Protein AF-A0A379Y8V7-F1 (afdb_monomer_lite)

Secondary structure (DSSP, 8-state):
-EEEEEES-BSS-HHHHHHHHHHHHHHHTT-EEEEEESSS-B-SPPPTT-EEEE-------TT--

Organism: Serratia marcescens (NCBI:txid615)

Structure (mmCIF, N/CA/C/O backbone):
data_AF-A0A379Y8V7-F1
#
_entry.id   AF-A0A379Y8V7-F1
#
loop_
_atom_site.group_PDB
_atom_site.id
_atom_site.type_symbol
_atom_site.label_atom_id
_atom_site.label_alt_id
_atom_site.label_comp_id
_atom_site.label_asym_id
_atom_site.label_entity_id
_atom_site.label_seq_id
_atom_site.pdbx_PDB_ins_code
_atom_site.Cartn_x
_atom_site.Cartn_y
_atom_site.Cartn_z
_atom_site.occupancy
_ato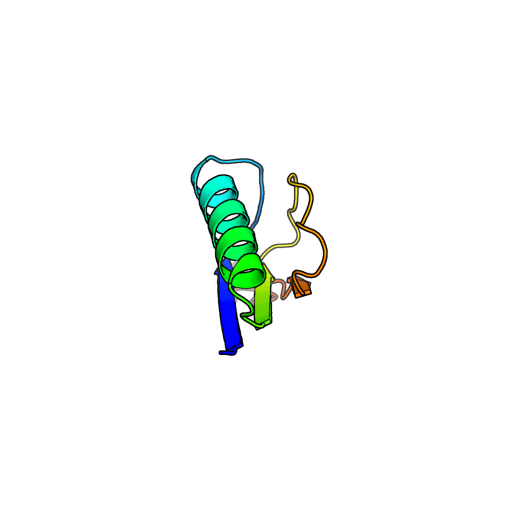m_site.B_iso_or_equiv
_atom_site.auth_seq_id
_atom_site.auth_comp_id
_atom_site.auth_asym_id
_atom_site.auth_atom_id
_atom_site.pdbx_PDB_model_num
ATOM 1 N N . MET A 1 1 ? -18.117 1.111 4.449 1.00 95.12 1 MET A N 1
ATOM 2 C CA . MET A 1 1 ? -18.169 1.033 2.968 1.00 95.12 1 MET A CA 1
ATOM 3 C C . MET A 1 1 ? -17.074 0.083 2.507 1.00 95.12 1 MET A C 1
ATOM 5 O O . MET A 1 1 ? -16.172 -0.165 3.299 1.00 95.12 1 MET A O 1
ATOM 9 N N . ARG A 1 2 ? -17.160 -0.455 1.286 1.00 96.62 2 ARG A N 1
ATOM 10 C CA . ARG A 1 2 ? -16.075 -1.239 0.676 1.00 96.62 2 ARG A CA 1
ATOM 11 C C . ARG A 1 2 ? -15.295 -0.348 -0.277 1.00 96.62 2 ARG A C 1
ATOM 13 O O . ARG A 1 2 ? -15.913 0.301 -1.118 1.00 96.62 2 ARG A O 1
ATOM 20 N N . ILE A 1 3 ? -13.981 -0.298 -0.114 1.00 97.38 3 ILE A N 1
ATOM 21 C CA . ILE A 1 3 ? -13.085 0.561 -0.885 1.00 97.38 3 ILE A CA 1
ATOM 22 C C . ILE A 1 3 ? -12.035 -0.326 -1.541 1.00 97.38 3 ILE A C 1
ATOM 24 O O . ILE A 1 3 ? -11.330 -1.070 -0.865 1.00 97.38 3 ILE A O 1
ATOM 28 N N . LEU A 1 4 ? -11.938 -0.227 -2.864 1.00 97.38 4 LEU A N 1
ATOM 29 C CA . LEU A 1 4 ? -10.907 -0.889 -3.647 1.00 97.38 4 LEU A CA 1
ATOM 30 C C . LEU A 1 4 ? -9.893 0.148 -4.121 1.00 97.38 4 LEU A C 1
ATOM 32 O O . LEU A 1 4 ? -10.251 1.098 -4.815 1.00 97.38 4 LEU A O 1
ATOM 36 N N . MET A 1 5 ? -8.632 -0.071 -3.774 1.00 96.31 5 MET A N 1
ATOM 37 C CA . MET A 1 5 ? -7.493 0.706 -4.243 1.00 96.31 5 MET A CA 1
ATOM 38 C C . MET A 1 5 ? -6.719 -0.133 -5.257 1.00 96.31 5 MET A C 1
ATOM 40 O O . MET A 1 5 ? -6.429 -1.298 -4.996 1.00 96.31 5 MET A O 1
ATOM 44 N N . ILE A 1 6 ? -6.379 0.445 -6.408 1.00 95.44 6 ILE A N 1
ATOM 45 C CA . ILE A 1 6 ? -5.562 -0.216 -7.431 1.00 95.44 6 ILE A CA 1
ATOM 46 C C . ILE A 1 6 ? -4.298 0.611 -7.630 1.00 95.44 6 ILE A C 1
ATOM 48 O O . ILE A 1 6 ? -4.375 1.824 -7.834 1.00 95.44 6 ILE A O 1
ATOM 52 N N . ILE A 1 7 ? -3.144 -0.045 -7.566 1.00 94.56 7 ILE A N 1
ATOM 53 C CA . ILE A 1 7 ? -1.838 0.56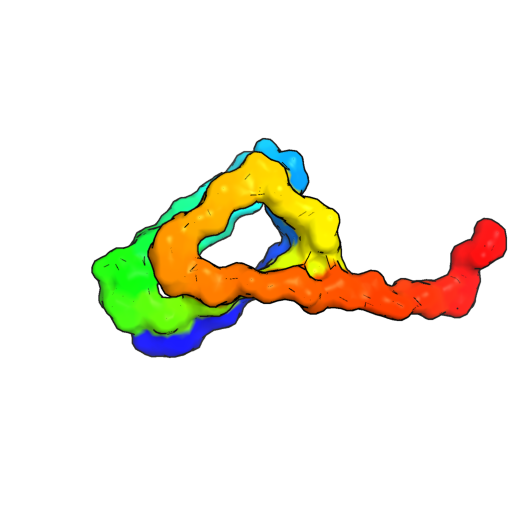7 -7.784 1.00 94.56 7 ILE A CA 1
ATOM 54 C C . ILE A 1 7 ? -0.997 -0.296 -8.719 1.00 94.56 7 ILE A C 1
ATOM 56 O O . ILE A 1 7 ? -1.166 -1.507 -8.809 1.00 94.56 7 ILE A O 1
ATOM 60 N N . ASP A 1 8 ? -0.065 0.333 -9.422 1.00 92.44 8 ASP A N 1
ATOM 61 C CA . ASP A 1 8 ? 0.846 -0.364 -10.323 1.00 92.44 8 ASP A CA 1
ATOM 62 C C . ASP A 1 8 ? 1.901 -1.210 -9.576 1.00 92.44 8 ASP A C 1
ATOM 64 O O . ASP A 1 8 ? 2.381 -2.212 -10.088 1.00 92.44 8 ASP A O 1
ATOM 68 N N . GLY A 1 9 ? 2.266 -0.835 -8.350 1.00 93.06 9 GLY A N 1
ATOM 69 C CA . GLY A 1 9 ? 3.278 -1.514 -7.540 1.00 93.06 9 GLY A CA 1
ATOM 70 C C . GLY A 1 9 ? 3.616 -0.719 -6.285 1.00 93.06 9 GLY A C 1
ATOM 71 O O . GLY A 1 9 ? 3.242 0.447 -6.165 1.00 93.06 9 GLY A O 1
ATOM 72 N N . LEU A 1 10 ? 4.362 -1.329 -5.364 1.00 95.12 10 LEU A N 1
ATOM 73 C CA . LEU A 1 10 ? 4.857 -0.685 -4.145 1.00 95.12 10 LEU A CA 1
ATOM 74 C C . LEU A 1 10 ? 6.402 -0.706 -4.081 1.00 95.12 10 LEU A C 1
ATOM 76 O O . LEU A 1 10 ? 6.957 -1.270 -3.140 1.00 95.12 10 LEU A O 1
ATOM 80 N N . PRO A 1 11 ? 7.143 -0.119 -5.046 1.00 94.50 11 PRO A N 1
ATOM 81 C CA . PRO A 1 11 ? 8.609 -0.195 -5.086 1.00 94.50 11 PRO A CA 1
ATOM 82 C C . PRO A 1 11 ? 9.328 0.635 -4.012 1.00 94.50 11 PRO A C 1
ATOM 84 O O . PRO A 1 11 ? 10.534 0.463 -3.838 1.00 94.50 11 PRO A O 1
ATOM 87 N N . GLY A 1 12 ? 8.630 1.503 -3.274 1.00 92.50 12 GLY A N 1
ATOM 88 C CA . GLY A 1 12 ? 9.236 2.284 -2.189 1.00 92.50 12 GLY A CA 1
ATOM 89 C C . GLY A 1 12 ? 9.227 3.803 -2.386 1.00 92.50 12 GLY A C 1
ATOM 90 O O . GLY A 1 12 ? 9.982 4.495 -1.704 1.00 92.50 12 GLY A O 1
ATOM 91 N N . GLY A 1 13 ? 8.441 4.330 -3.331 1.00 92.81 13 GLY A N 1
ATOM 92 C CA . GLY A 1 13 ? 8.314 5.766 -3.564 1.00 92.81 13 GLY A CA 1
ATOM 93 C C . GLY A 1 13 ? 7.330 6.480 -2.626 1.00 92.81 13 GLY A C 1
ATOM 94 O O . GLY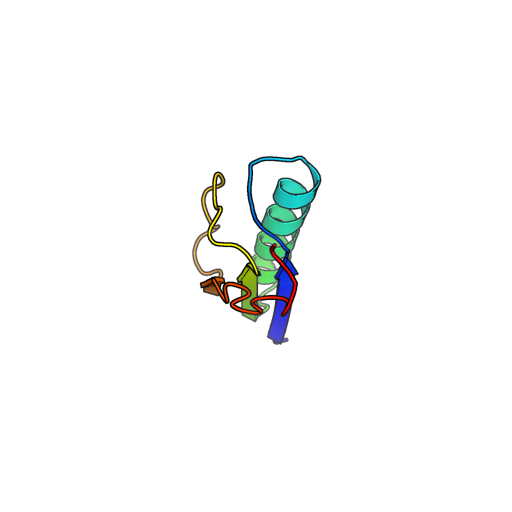 A 1 13 ? 6.634 5.893 -1.792 1.00 92.81 13 GLY A O 1
ATOM 95 N N . GLY A 1 14 ? 7.275 7.808 -2.760 1.00 93.50 14 GLY A N 1
ATOM 96 C CA . GLY A 1 14 ? 6.444 8.660 -1.906 1.00 93.50 14 GLY A CA 1
ATOM 97 C C . GLY A 1 14 ? 4.938 8.511 -2.141 1.00 93.50 14 GLY A C 1
ATOM 98 O O . GLY A 1 14 ? 4.168 8.584 -1.184 1.00 93.50 14 GLY A O 1
ATOM 99 N N . ALA A 1 15 ? 4.507 8.279 -3.383 1.00 91.00 15 ALA A N 1
ATOM 100 C CA . ALA A 1 15 ? 3.086 8.143 -3.711 1.00 91.00 15 ALA A CA 1
ATOM 101 C C . ALA A 1 15 ? 2.501 6.865 -3.092 1.00 91.00 15 ALA A C 1
ATOM 103 O O . ALA A 1 15 ? 1.413 6.862 -2.522 1.00 91.00 15 ALA A O 1
ATOM 104 N N . GLU A 1 16 ? 3.281 5.796 -3.123 1.00 93.62 16 GLU A N 1
ATOM 105 C CA . GLU A 1 16 ? 2.974 4.489 -2.563 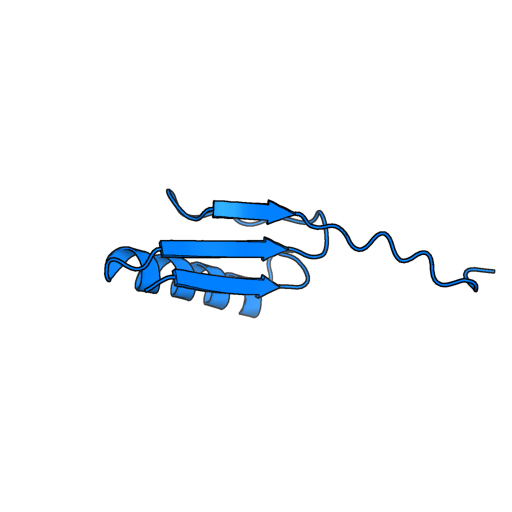1.00 93.62 16 GLU A CA 1
ATOM 106 C C . GLU A 1 16 ? 2.817 4.571 -1.043 1.00 93.62 16 GLU A C 1
ATOM 108 O O . GLU A 1 16 ? 1.860 4.037 -0.481 1.00 93.62 16 GLU A O 1
ATOM 113 N N . LYS A 1 17 ? 3.691 5.333 -0.371 1.00 95.19 17 LYS A N 1
ATOM 114 C CA . LYS A 1 17 ? 3.558 5.607 1.065 1.00 95.19 17 LYS A CA 1
ATOM 115 C C . LYS A 1 17 ? 2.250 6.337 1.394 1.00 95.19 17 LYS A C 1
ATOM 117 O O . LYS A 1 17 ? 1.605 6.015 2.396 1.00 95.19 17 LYS A O 1
ATOM 122 N N . VAL A 1 18 ? 1.846 7.305 0.568 1.00 95.81 18 VAL A N 1
ATOM 123 C CA . VAL A 1 18 ? 0.572 8.026 0.742 1.00 95.81 18 VAL A CA 1
ATOM 124 C C . VAL A 1 18 ? -0.612 7.076 0.579 1.00 95.81 18 VAL A C 1
ATOM 126 O O . VAL A 1 18 ? -1.521 7.107 1.406 1.00 95.81 18 VAL A O 1
ATOM 129 N N . VAL A 1 19 ? -0.582 6.187 -0.418 1.00 95.75 19 VAL A N 1
ATOM 130 C CA . VAL A 1 19 ? -1.634 5.177 -0.625 1.00 95.75 19 VAL A CA 1
ATOM 131 C C . VAL A 1 19 ? -1.778 4.266 0.593 1.00 95.75 19 VAL A C 1
ATOM 133 O O . VAL A 1 19 ? -2.894 4.078 1.073 1.00 95.75 19 VAL A O 1
ATOM 136 N N . LEU A 1 20 ? -0.675 3.757 1.150 1.00 97.06 20 LEU A N 1
ATOM 137 C CA . LEU A 1 20 ? -0.723 2.909 2.348 1.00 97.06 20 LEU A CA 1
ATOM 138 C C . LEU A 1 20 ? -1.256 3.664 3.572 1.00 97.06 20 LEU A C 1
ATOM 140 O O . LEU A 1 20 ? -2.069 3.127 4.324 1.00 97.06 20 LEU A O 1
ATOM 144 N N . THR A 1 21 ? -0.853 4.927 3.731 1.00 97.31 21 THR A N 1
ATOM 145 C CA . THR A 1 21 ? -1.358 5.804 4.800 1.00 97.31 21 THR A CA 1
ATOM 146 C C . THR A 1 21 ? -2.867 6.013 4.669 1.00 97.31 21 THR A C 1
ATOM 148 O O . THR A 1 21 ? -3.598 5.940 5.656 1.00 97.31 21 THR A O 1
ATOM 151 N N . LEU A 1 22 ? -3.352 6.226 3.444 1.00 97.06 22 LEU A N 1
ATOM 152 C CA . LEU A 1 22 ? -4.770 6.411 3.167 1.00 97.06 22 LEU A CA 1
ATOM 153 C C . LEU A 1 22 ? -5.572 5.134 3.441 1.00 97.06 22 LEU A C 1
ATOM 155 O O . LEU A 1 22 ? -6.611 5.203 4.093 1.00 97.06 22 LEU A O 1
ATOM 159 N N . CYS A 1 23 ? -5.064 3.975 3.008 1.00 97.25 23 CYS A N 1
ATOM 160 C CA . CYS A 1 23 ? -5.685 2.678 3.276 1.00 97.25 23 CYS A CA 1
ATOM 161 C C . CYS A 1 23 ? -5.848 2.449 4.783 1.00 97.25 23 CYS A C 1
ATOM 163 O O . CYS A 1 23 ? -6.935 2.105 5.247 1.00 97.25 23 CYS A O 1
ATOM 165 N N . GLN A 1 24 ? -4.790 2.710 5.556 1.00 97.38 24 GLN A N 1
ATOM 166 C CA . GLN A 1 24 ? -4.822 2.591 7.011 1.00 97.38 24 GLN A CA 1
ATOM 167 C C . GLN A 1 24 ? -5.832 3.559 7.643 1.00 97.38 24 GLN A C 1
ATOM 169 O O . GLN A 1 24 ? -6.617 3.153 8.498 1.00 97.38 24 GLN A O 1
ATOM 174 N N . GLY A 1 25 ? -5.855 4.824 7.213 1.00 97.38 25 GLY A N 1
ATOM 175 C CA . GLY A 1 25 ? -6.809 5.812 7.723 1.00 97.38 25 GLY A CA 1
ATOM 176 C C . GLY A 1 25 ? -8.265 5.432 7.439 1.00 97.38 25 GLY A C 1
ATOM 177 O O . GLY A 1 25 ? -9.116 5.546 8.318 1.00 97.38 25 GLY A O 1
ATOM 178 N N . MET A 1 26 ? -8.556 4.920 6.240 1.00 96.88 26 MET A N 1
ATOM 179 C CA . MET A 1 26 ? -9.891 4.437 5.869 1.00 96.88 26 MET A CA 1
ATOM 180 C C . MET A 1 26 ? -10.309 3.218 6.696 1.00 96.88 26 MET A C 1
ATOM 182 O O . MET A 1 26 ? -11.442 3.149 7.171 1.00 96.88 26 MET A O 1
ATOM 186 N N . GLN A 1 27 ? -9.390 2.281 6.922 1.00 96.62 27 GLN A N 1
ATOM 187 C CA . GLN A 1 27 ? -9.643 1.118 7.766 1.00 96.62 27 GLN A CA 1
ATOM 188 C C . GLN A 1 27 ? -9.940 1.523 9.219 1.00 96.62 27 GLN A C 1
ATOM 190 O O . GLN A 1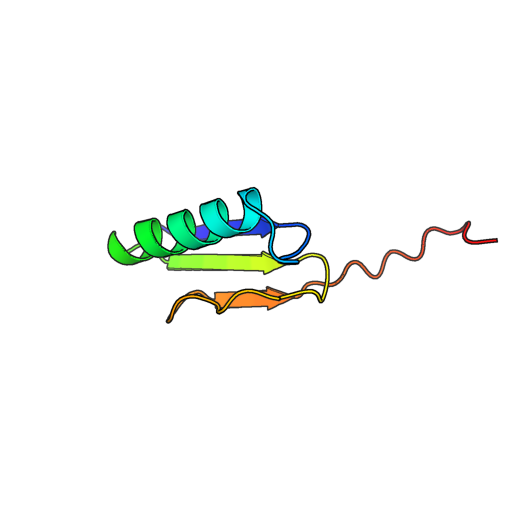 27 ? -10.895 1.029 9.815 1.00 96.62 27 GLN A O 1
ATOM 195 N N . GLN A 1 28 ? -9.180 2.471 9.777 1.00 96.56 28 GLN A N 1
ATOM 196 C CA . GLN A 1 28 ? -9.411 3.008 11.125 1.00 96.56 28 GLN A CA 1
ATOM 197 C C . GLN A 1 28 ? -10.777 3.694 11.273 1.00 96.56 28 GLN A C 1
ATOM 199 O O . GLN A 1 28 ? -11.324 3.740 12.372 1.00 96.56 28 GLN A O 1
ATOM 204 N N . GLN A 1 29 ? -11.358 4.180 10.175 1.00 97.00 29 GLN A N 1
ATOM 205 C CA . GLN A 1 29 ? -12.720 4.723 10.133 1.00 97.00 29 GLN A CA 1
ATOM 206 C C . GLN A 1 29 ? -13.805 3.638 9.975 1.00 97.00 29 GLN A C 1
ATOM 208 O O . GLN A 1 29 ? -14.985 3.953 9.821 1.00 97.00 29 GLN A O 1
ATOM 213 N N . GLY A 1 30 ? -13.435 2.354 10.015 1.00 96.88 30 GLY A N 1
ATOM 214 C CA . GLY A 1 30 ? -14.361 1.226 9.905 1.00 96.88 30 GLY A CA 1
ATOM 215 C C . GLY A 1 30 ? -14.745 0.883 8.465 1.00 96.88 30 GLY A C 1
ATOM 216 O O . GLY A 1 30 ? -15.813 0.315 8.223 1.00 96.88 30 GLY A O 1
ATOM 217 N N . HIS A 1 31 ? -13.929 1.268 7.482 1.00 97.06 31 HIS A N 1
ATOM 218 C CA . HIS A 1 31 ? -14.106 0.821 6.103 1.00 97.06 31 HIS A CA 1
ATOM 219 C C . HIS A 1 31 ? -13.379 -0.498 5.846 1.00 97.06 31 HIS A C 1
ATOM 221 O O . HIS A 1 31 ? -12.331 -0.777 6.421 1.00 97.06 31 HIS A O 1
ATOM 227 N N . ASP A 1 32 ? -13.955 -1.293 4.953 1.00 96.69 32 ASP A N 1
ATOM 228 C CA . ASP A 1 32 ? -13.360 -2.520 4.437 1.00 96.69 32 ASP A CA 1
ATOM 229 C C . ASP A 1 32 ? -12.525 -2.146 3.205 1.00 96.69 32 ASP A C 1
ATOM 231 O O . ASP A 1 32 ? -13.068 -1.575 2.252 1.00 96.69 32 ASP A O 1
ATOM 235 N N . VAL A 1 33 ? -11.210 -2.360 3.268 1.00 97.69 33 VAL A N 1
ATOM 236 C CA . VAL A 1 33 ? -10.242 -1.828 2.297 1.00 97.69 33 VAL A CA 1
ATOM 237 C C . VAL A 1 33 ? -9.433 -2.966 1.684 1.00 97.69 33 VAL A C 1
ATOM 239 O O . VAL A 1 33 ? -8.679 -3.646 2.384 1.00 97.69 33 VAL A O 1
ATOM 242 N N . SER A 1 34 ? -9.530 -3.101 0.361 1.00 97.81 34 SER A N 1
ATOM 243 C CA . SER A 1 34 ? -8.680 -3.987 -0.439 1.00 97.81 34 SER A CA 1
ATOM 244 C C . SER A 1 34 ? -7.703 -3.166 -1.279 1.00 97.81 34 SER A C 1
ATOM 246 O O . SER A 1 34 ? -8.072 -2.140 -1.858 1.00 97.81 34 SER A O 1
ATOM 248 N N . LEU A 1 35 ? -6.461 -3.634 -1.376 1.00 97.62 35 LEU A N 1
ATOM 249 C CA . LEU A 1 35 ? -5.400 -3.037 -2.179 1.00 97.62 35 LEU A CA 1
ATOM 250 C C . LEU A 1 35 ? -4.912 -4.050 -3.216 1.00 97.62 35 LEU A C 1
ATOM 252 O O . LEU A 1 35 ? -4.321 -5.069 -2.867 1.00 97.62 35 LEU A O 1
ATOM 256 N N . ILE A 1 36 ? -5.126 -3.752 -4.495 1.00 97.00 36 ILE A N 1
ATOM 257 C CA . ILE A 1 36 ? -4.635 -4.562 -5.610 1.00 97.00 36 ILE A CA 1
ATOM 258 C C . ILE A 1 36 ? -3.392 -3.910 -6.213 1.00 97.00 36 ILE A C 1
ATOM 260 O O . ILE A 1 36 ? -3.429 -2.745 -6.608 1.00 97.00 36 ILE A O 1
ATOM 264 N N . SER A 1 37 ? -2.312 -4.682 -6.327 1.00 94.94 37 SER A N 1
ATOM 265 C CA . SER A 1 37 ? -1.105 -4.315 -7.071 1.00 94.94 37 SER A CA 1
ATOM 266 C C . SER A 1 37 ? -1.061 -5.011 -8.432 1.00 94.94 37 SER A C 1
ATOM 268 O O . SER A 1 37 ? -1.250 -6.225 -8.506 1.00 94.94 37 SER A O 1
ATOM 270 N N . LEU A 1 38 ? -0.774 -4.264 -9.501 1.00 93.88 38 LEU A N 1
ATOM 271 C CA . LEU A 1 38 ? -0.658 -4.796 -10.868 1.00 93.88 38 LEU A CA 1
ATOM 272 C C . LEU A 1 38 ? 0.719 -5.395 -11.184 1.00 93.88 38 LEU A C 1
ATOM 274 O O . LEU A 1 38 ? 0.880 -6.090 -12.187 1.00 93.88 38 LEU A O 1
ATOM 278 N N . ARG A 1 39 ? 1.720 -5.157 -10.333 1.00 91.06 39 ARG A N 1
ATOM 279 C CA . ARG A 1 39 ? 3.047 -5.778 -10.413 1.00 91.06 39 ARG A CA 1
ATOM 280 C C . ARG A 1 39 ? 3.403 -6.442 -9.093 1.00 91.06 39 ARG A C 1
ATOM 282 O O . ARG A 1 39 ? 3.029 -5.969 -8.018 1.00 91.06 39 ARG A O 1
ATOM 289 N N . ASP A 1 40 ? 4.170 -7.522 -9.180 1.00 92.69 40 ASP A N 1
ATOM 290 C CA . ASP A 1 40 ? 4.694 -8.243 -8.018 1.00 92.69 40 ASP A CA 1
ATOM 291 C C . ASP A 1 40 ? 5.942 -7.546 -7.454 1.00 92.69 40 ASP A C 1
ATOM 293 O O . ASP A 1 40 ? 7.065 -8.037 -7.532 1.00 92.69 40 ASP A O 1
ATOM 297 N N . VAL A 1 41 ? 5.752 -6.314 -6.977 1.00 93.25 41 VAL A N 1
ATOM 298 C CA . VAL A 1 41 ? 6.797 -5.501 -6.348 1.00 93.25 41 VAL A CA 1
ATOM 299 C C . VAL A 1 41 ? 6.218 -4.863 -5.093 1.00 93.25 41 VAL A C 1
ATOM 301 O O . VAL A 1 41 ? 5.325 -4.020 -5.186 1.00 93.25 41 VAL A O 1
ATOM 304 N N . CYS A 1 42 ? 6.740 -5.243 -3.923 1.00 95.44 42 CYS A N 1
ATOM 305 C CA . CYS A 1 42 ? 6.300 -4.718 -2.634 1.00 95.44 42 CYS A CA 1
ATOM 306 C C . CYS A 1 42 ? 7.460 -4.548 -1.646 1.00 95.44 42 CYS A C 1
ATOM 308 O O . CYS A 1 42 ? 7.862 -5.485 -0.963 1.00 95.44 42 CYS A O 1
ATOM 310 N N . ASN A 1 43 ? 7.960 -3.318 -1.544 1.00 95.88 43 ASN A N 1
ATOM 311 C CA . ASN A 1 43 ? 9.062 -2.919 -0.666 1.00 95.88 43 ASN A CA 1
ATOM 312 C C . ASN A 1 43 ? 8.581 -2.206 0.609 1.00 95.88 43 ASN A C 1
ATOM 314 O O . ASN A 1 43 ? 9.395 -1.757 1.416 1.00 95.88 43 ASN A O 1
ATOM 318 N N . TYR A 1 44 ? 7.265 -2.092 0.794 1.00 93.44 44 TYR A N 1
ATOM 319 C CA . TYR A 1 44 ? 6.658 -1.566 2.009 1.00 93.44 44 TYR A CA 1
ATOM 320 C C . TYR A 1 44 ? 5.938 -2.668 2.788 1.00 93.44 44 TYR A C 1
ATOM 322 O O . TYR A 1 44 ? 5.355 -3.565 2.179 1.00 93.44 44 TYR A O 1
ATOM 330 N N . PRO A 1 45 ? 5.925 -2.597 4.130 1.00 94.25 45 PRO A N 1
ATOM 331 C CA . PRO A 1 45 ? 5.047 -3.445 4.917 1.00 94.25 45 PRO A CA 1
ATOM 332 C C . PRO A 1 45 ? 3.589 -3.057 4.654 1.00 94.25 45 PRO A C 1
ATOM 334 O O . PRO A 1 45 ? 3.233 -1.876 4.673 1.00 94.25 45 PRO A O 1
ATOM 337 N N . ILE A 1 46 ? 2.740 -4.057 4.438 1.00 96.19 46 ILE A N 1
ATOM 338 C CA . ILE A 1 46 ? 1.299 -3.846 4.309 1.00 96.19 46 ILE A CA 1
ATOM 339 C C . ILE A 1 46 ? 0.702 -3.631 5.710 1.00 96.19 46 ILE A C 1
ATOM 341 O O . ILE A 1 46 ? 0.981 -4.430 6.611 1.00 96.19 46 ILE A O 1
ATOM 345 N N . PRO A 1 47 ? -0.109 -2.577 5.930 1.00 94.38 47 PRO A N 1
ATOM 346 C CA . PRO A 1 47 ? -0.792 -2.374 7.201 1.00 94.38 47 PRO A CA 1
ATOM 347 C C . PRO A 1 47 ? -1.688 -3.563 7.566 1.00 94.38 47 PRO A C 1
ATOM 349 O O . PRO A 1 47 ? -2.345 -4.159 6.712 1.00 94.38 47 PRO A O 1
ATOM 352 N N . SER A 1 48 ? -1.739 -3.897 8.855 1.00 93.81 48 SER A N 1
ATOM 353 C CA . SER A 1 48 ? -2.539 -5.015 9.361 1.00 93.81 48 SER A CA 1
ATOM 354 C C . SER A 1 48 ? -4.011 -4.891 8.964 1.00 93.81 48 SER A C 1
ATOM 356 O O . SER A 1 48 ? -4.625 -3.855 9.199 1.00 93.81 48 SER A O 1
ATOM 358 N N . GLY A 1 49 ? -4.590 -5.966 8.428 1.00 91.44 49 GLY A N 1
ATOM 359 C CA . GLY A 1 49 ? -6.007 -6.038 8.059 1.00 91.44 49 GLY A CA 1
ATOM 360 C C . GLY A 1 49 ? -6.377 -5.345 6.743 1.00 91.44 49 GLY A C 1
ATOM 361 O O . GLY A 1 49 ? -7.565 -5.252 6.447 1.00 91.44 49 GLY A O 1
ATOM 362 N N . ILE A 1 50 ? -5.403 -4.846 5.976 1.00 95.38 50 ILE A N 1
ATOM 363 C CA . ILE A 1 50 ? -5.611 -4.517 4.563 1.00 95.38 50 ILE A CA 1
ATOM 364 C C . ILE A 1 50 ? -5.519 -5.816 3.763 1.00 95.38 50 ILE A C 1
ATOM 366 O O . ILE A 1 50 ? -4.524 -6.536 3.865 1.00 95.38 50 ILE A O 1
ATOM 370 N N . ASP A 1 51 ? -6.545 -6.110 2.966 1.00 95.62 51 ASP A N 1
ATOM 371 C CA . ASP A 1 51 ? -6.526 -7.233 2.027 1.00 95.62 51 ASP A CA 1
ATOM 372 C C . ASP A 1 51 ? -5.685 -6.850 0.803 1.00 95.62 51 ASP A C 1
ATOM 374 O O . ASP A 1 51 ? -6.142 -6.120 -0.078 1.00 95.62 51 ASP A O 1
ATOM 378 N N . TYR A 1 52 ? -4.421 -7.277 0.794 1.00 96.62 52 TYR A N 1
ATOM 379 C CA . TYR A 1 52 ? -3.477 -6.993 -0.282 1.00 96.62 52 TYR A CA 1
ATOM 380 C C . TYR A 1 52 ? -3.366 -8.166 -1.251 1.00 96.62 52 TYR A C 1
ATOM 382 O O . TYR A 1 52 ? -3.024 -9.281 -0.854 1.00 96.62 52 TYR A O 1
ATOM 390 N N . GLN A 1 53 ? -3.589 -7.895 -2.536 1.00 96.69 53 GLN A N 1
ATOM 391 C CA . GLN A 1 53 ? -3.512 -8.897 -3.593 1.00 96.69 53 GLN A CA 1
ATOM 392 C C . GLN A 1 53 ? -2.657 -8.399 -4.751 1.00 96.69 53 GLN A C 1
ATOM 394 O O . GLN A 1 53 ? -2.757 -7.251 -5.179 1.00 96.69 53 GLN A O 1
ATOM 399 N N . VAL A 1 54 ? -1.836 -9.289 -5.301 1.00 95.62 54 VAL A N 1
ATOM 400 C CA . VAL A 1 54 ? -1.106 -9.026 -6.541 1.00 95.62 54 VAL A CA 1
ATOM 401 C C . VAL A 1 54 ? -1.880 -9.653 -7.691 1.00 95.62 54 VAL A C 1
ATOM 403 O O . VAL A 1 54 ? -1.993 -10.875 -7.789 1.00 95.62 54 VAL A O 1
ATOM 406 N N . VAL A 1 55 ? -2.392 -8.812 -8.584 1.00 93.31 55 VAL A N 1
ATOM 407 C CA . VAL A 1 55 ? -2.995 -9.223 -9.853 1.00 93.31 55 VAL A CA 1
ATOM 408 C C . VAL A 1 55 ? -2.032 -8.796 -10.948 1.00 93.31 55 VAL A C 1
ATOM 410 O O . VAL A 1 55 ? -2.220 -7.775 -11.602 1.00 93.31 55 VAL A O 1
ATOM 413 N N . ALA A 1 56 ? -0.950 -9.566 -11.083 1.00 80.50 56 ALA A N 1
ATOM 414 C CA . ALA A 1 56 ? 0.114 -9.259 -12.026 1.00 80.50 56 ALA A CA 1
ATOM 415 C C . ALA A 1 56 ? -0.439 -9.161 -13.453 1.00 80.50 56 ALA A C 1
ATOM 417 O O . ALA A 1 56 ? -1.103 -10.095 -13.921 1.00 80.50 56 ALA A O 1
ATOM 418 N N . ASP A 1 57 ? -0.132 -8.065 -14.146 1.00 71.69 57 ASP A N 1
ATOM 419 C CA . ASP A 1 57 ? -0.455 -7.944 -15.560 1.00 71.69 57 ASP A CA 1
ATOM 420 C C . ASP A 1 57 ? 0.316 -9.012 -16.352 1.00 71.69 57 ASP A C 1
ATOM 422 O O . ASP A 1 57 ? 1.542 -8.990 -16.467 1.00 71.69 57 ASP A O 1
ATOM 426 N N . ARG A 1 58 ? -0.420 -10.000 -16.868 1.00 67.56 58 ARG A N 1
ATOM 427 C CA . ARG A 1 58 ? 0.109 -11.054 -17.745 1.00 67.56 58 ARG A CA 1
ATOM 428 C C . ARG A 1 58 ? -0.090 -10.717 -19.219 1.00 67.56 58 ARG A C 1
ATOM 430 O O . ARG A 1 58 ? 0.105 -11.595 -20.062 1.00 67.56 58 ARG A O 1
ATOM 437 N N . SER A 1 59 ? -0.486 -9.484 -19.541 1.00 61.97 59 SER A N 1
ATOM 438 C CA . SER A 1 59 ? -0.623 -9.003 -20.911 1.00 61.97 59 SER A CA 1
ATOM 439 C C . SER A 1 59 ? 0.745 -8.997 -21.578 1.00 61.97 59 SER A C 1
ATOM 441 O O . SER A 1 59 ? 1.488 -8.019 -21.575 1.00 61.97 59 SER A O 1
ATOM 443 N N . ARG A 1 60 ? 1.093 -10.129 -22.185 1.00 56.78 60 ARG A N 1
ATOM 444 C CA . ARG A 1 60 ? 2.164 -10.204 -23.164 1.00 56.78 60 ARG A CA 1
ATOM 445 C C . ARG A 1 60 ? 1.684 -9.382 -24.353 1.00 56.78 60 ARG A C 1
ATOM 447 O O . ARG A 1 60 ? 0.902 -9.879 -25.159 1.00 56.78 60 ARG A O 1
ATOM 454 N N . ALA A 1 61 ? 2.095 -8.118 -24.438 1.00 59.22 61 ALA A N 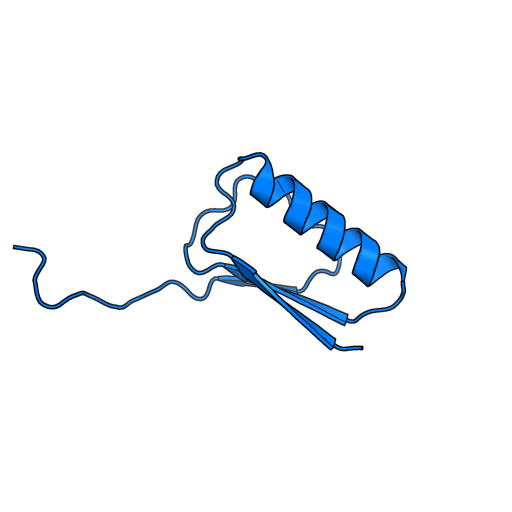1
ATOM 455 C CA . ALA A 1 61 ? 1.902 -7.348 -25.657 1.00 59.22 61 ALA A CA 1
ATOM 456 C C . ALA A 1 61 ? 2.428 -8.205 -26.830 1.00 59.22 61 ALA A C 1
ATOM 458 O O . ALA A 1 61 ? 3.564 -8.695 -26.752 1.00 59.22 61 ALA A O 1
ATOM 459 N N . PRO A 1 62 ? 1.632 -8.462 -27.883 1.00 49.00 62 PRO A N 1
ATOM 460 C CA . PRO A 1 62 ? 2.114 -9.165 -29.062 1.00 49.00 62 PRO A CA 1
ATOM 461 C C . PRO A 1 62 ? 3.060 -8.213 -29.802 1.00 49.00 62 PRO A C 1
ATOM 463 O O . PRO A 1 62 ? 2.639 -7.454 -30.666 1.00 49.00 62 PRO A O 1
ATOM 466 N N . GLY A 1 63 ? 4.326 -8.170 -29.387 1.00 60.72 63 GLY A N 1
ATOM 467 C CA . GLY A 1 63 ? 5.288 -7.214 -29.936 1.00 60.72 63 GLY A CA 1
ATOM 468 C C . GLY A 1 63 ? 6.579 -6.993 -29.151 1.00 60.72 63 GLY A C 1
ATOM 469 O O . GLY A 1 63 ? 7.347 -6.123 -29.541 1.00 60.72 63 GLY A O 1
ATOM 470 N N . ALA A 1 64 ? 6.861 -7.745 -28.082 1.00 50.84 64 ALA A N 1
ATOM 471 C CA . ALA A 1 64 ? 8.228 -7.810 -27.561 1.00 50.84 64 ALA A CA 1
ATOM 472 C C . ALA A 1 64 ? 9.085 -8.651 -28.529 1.00 50.84 64 ALA A C 1
ATOM 474 O O . ALA A 1 64 ? 9.189 -9.869 -28.373 1.00 50.84 64 ALA A O 1
ATOM 475 N N . SER A 1 65 ? 9.577 -7.994 -29.582 1.00 49.12 65 SER A N 1
ATOM 476 C CA . SER A 1 65 ? 10.665 -8.445 -30.458 1.00 49.12 65 SER A CA 1
ATOM 477 C C . SER A 1 65 ? 12.015 -8.230 -29.794 1.00 49.12 65 SER A C 1
ATOM 479 O O . SER A 1 65 ? 12.184 -7.118 -29.241 1.00 49.12 65 SER A O 1
#

Foldseek 3Di:
DEEEAEEQEAQPDDVNVVVQVVQVVCVVVVYQAEYEHQDPHHPDDRPPNHNYYYPHPPPPPPDPD

pLDDT: mean 90.01, std 13.16, range [49.0, 97.81]

Sequence (65 aa):
MRILMIIDGLPGGGAEKVVLTLCQGMQQQGHDVSLISLRDVCNYPIPSGIDYQVVADRSRAPGAS

Radius of gyration: 13.41 Å; chains: 1; bounding box: 29×20×42 Å